Protein AF-A0A016X325-F1 (afdb_monomer_lite)

pLDDT: mean 93.58, std 6.45, range [48.28, 98.25]

Sequence (114 aa):
MGIVPSWGGATYLPSIVGRSSALHLMTTAPILSSDEAMDIGYVDAIYEEDEEFEDLVASMTRNGAGVCKAQKAMLNALARGEDAEHAVVRSVWGGAAQKAALQRQLAAVVNKKK

Secondary structure (DSSP, 8-state):
-----TTTHHHHHHHHH-HHHHHHHHHH-PPPPHHHHHHTTS-S---SSHHHHHHHHHHHHTT-HHHHHHHHHHHHHHTT-HHHHHHHHHHHTT-HHHHHHHHHHHHHHHHTT-

Foldseek 3Di:
DPDFDDPCLLPVVCVQQNDVVSVVCRVVVDDDDPVRCVVSRVDDDDDDDVVVVVVVVCVLQVLHPLVSVLVVQCVVCVVVDDVSNVVSCVSPPVDPSVVVVVVVVVVVVVVVVD

Organism: NCBI:txid53326

Radius of gyration: 20.26 Å; chains: 1; bounding box: 39×66×40 Å

Structure (mmCIF, N/CA/C/O backbone):
data_AF-A0A016X325-F1
#
_entry.id   AF-A0A016X325-F1
#
loop_
_atom_site.group_PDB
_atom_site.id
_atom_site.type_symbol
_atom_site.label_atom_id
_atom_site.label_alt_id
_atom_site.label_comp_id
_atom_site.label_asym_id
_atom_site.label_entity_id
_atom_site.label_seq_id
_atom_site.pdbx_PDB_ins_code
_atom_site.Cartn_x
_atom_site.Cartn_y
_atom_site.Cartn_z
_atom_site.occupancy
_atom_site.B_iso_or_equiv
_atom_site.auth_seq_id
_atom_site.auth_comp_id
_atom_site.auth_asym_id
_atom_site.auth_atom_id
_atom_site.pdbx_PDB_model_num
ATOM 1 N N . MET A 1 1 ? -11.029 22.981 7.612 1.00 80.31 1 MET A N 1
ATOM 2 C CA . MET A 1 1 ? -10.032 23.954 7.101 1.00 80.31 1 MET A CA 1
ATOM 3 C C . MET A 1 1 ? -10.404 24.575 5.748 1.00 80.31 1 MET A C 1
ATOM 5 O O . MET A 1 1 ? -9.653 25.419 5.284 1.00 80.31 1 MET A O 1
ATOM 9 N N . GLY A 1 2 ? -11.535 24.212 5.118 1.00 88.88 2 GLY A N 1
ATOM 10 C CA . GLY A 1 2 ? -11.952 24.835 3.849 1.00 88.88 2 GLY A CA 1
ATOM 11 C C . GLY A 1 2 ? -11.024 24.536 2.664 1.00 88.88 2 GLY A C 1
ATOM 12 O O . GLY A 1 2 ? -10.964 25.318 1.724 1.00 88.88 2 GLY A O 1
ATOM 13 N N . ILE A 1 3 ? -10.282 23.429 2.727 1.00 93.25 3 ILE A N 1
ATOM 14 C CA . ILE A 1 3 ? -9.324 22.982 1.710 1.00 93.25 3 ILE A CA 1
ATOM 15 C C . ILE A 1 3 ? -9.549 21.501 1.404 1.00 93.25 3 ILE A C 1
ATOM 17 O O . ILE A 1 3 ? -10.200 20.798 2.178 1.00 93.25 3 ILE A O 1
ATOM 21 N N . VAL A 1 4 ? -8.965 21.030 0.303 1.00 91.94 4 VAL A N 1
ATOM 22 C CA . VAL A 1 4 ? -8.945 19.615 -0.088 1.00 91.94 4 VAL A CA 1
ATOM 23 C C . VAL A 1 4 ? -7.579 18.978 0.219 1.00 91.94 4 VAL A C 1
ATOM 25 O O . VAL A 1 4 ? -6.566 19.681 0.197 1.00 91.94 4 VAL A O 1
ATOM 28 N N . PRO A 1 5 ? -7.504 17.659 0.474 1.00 90.75 5 PRO A N 1
ATOM 29 C CA . PRO A 1 5 ? -6.230 16.960 0.655 1.00 90.75 5 PRO A CA 1
ATOM 30 C C . PRO A 1 5 ? -5.343 17.034 -0.604 1.00 90.75 5 PRO A C 1
ATOM 32 O O . PRO A 1 5 ? -5.675 16.440 -1.626 1.00 90.75 5 PRO A O 1
ATOM 35 N N . SER A 1 6 ? -4.198 17.727 -0.540 1.00 84.19 6 SER A N 1
ATOM 36 C CA . SER A 1 6 ? -3.316 17.972 -1.702 1.00 84.19 6 SER A CA 1
ATOM 37 C C . SER A 1 6 ? -1.965 17.237 -1.680 1.00 84.19 6 SER A C 1
ATOM 39 O O . SER A 1 6 ? -1.277 17.195 -2.695 1.00 84.19 6 SER A O 1
ATOM 41 N N . TRP A 1 7 ? -1.598 16.578 -0.578 1.00 88.75 7 TRP A N 1
ATOM 42 C CA . TRP A 1 7 ? -0.329 15.838 -0.425 1.00 88.75 7 TRP A CA 1
ATOM 43 C C . TRP A 1 7 ? -0.477 14.349 -0.755 1.00 88.75 7 TRP A C 1
ATOM 45 O O . TRP A 1 7 ? -0.030 13.472 -0.021 1.00 88.75 7 TRP A O 1
ATOM 55 N N . GLY A 1 8 ? -1.199 14.060 -1.836 1.00 88.38 8 GLY A N 1
ATOM 56 C CA . GLY A 1 8 ? -1.526 12.695 -2.247 1.00 88.38 8 GLY A CA 1
ATOM 57 C C . GLY A 1 8 ? -2.719 12.077 -1.516 1.00 88.38 8 GLY A C 1
ATOM 58 O O . GLY A 1 8 ? -3.177 11.027 -1.937 1.00 88.38 8 GLY A O 1
ATOM 59 N N . GLY A 1 9 ? -3.301 12.726 -0.500 1.00 88.06 9 GLY A N 1
ATOM 60 C CA . GLY A 1 9 ? -4.508 12.218 0.173 1.00 88.06 9 GLY A CA 1
ATOM 61 C C . GLY A 1 9 ? -5.676 11.974 -0.793 1.00 88.06 9 GLY A C 1
ATOM 62 O O . GLY A 1 9 ? -6.276 10.905 -0.773 1.00 88.06 9 GLY A O 1
ATOM 63 N N . ALA A 1 10 ? -5.929 12.908 -1.718 1.00 91.12 10 ALA A N 1
ATOM 64 C CA . ALA A 1 10 ? -6.935 12.732 -2.770 1.00 91.12 10 ALA A CA 1
ATOM 65 C C . ALA A 1 10 ? -6.546 11.681 -3.834 1.00 91.12 10 ALA A C 1
ATOM 67 O O . ALA A 1 10 ? -7.410 11.222 -4.576 1.00 91.12 10 ALA A O 1
ATOM 68 N N . THR A 1 11 ? -5.269 11.295 -3.907 1.00 91.62 11 THR A N 1
ATOM 69 C CA . THR A 1 11 ? -4.756 10.275 -4.834 1.00 91.62 11 THR A CA 1
ATOM 70 C C . THR A 1 11 ? -4.821 8.877 -4.220 1.00 91.62 11 THR A C 1
ATOM 72 O O . THR A 1 11 ? -5.299 7.950 -4.864 1.00 91.62 11 THR A O 1
ATOM 75 N N . TYR A 1 12 ? -4.359 8.720 -2.979 1.00 93.44 12 TYR A N 1
ATOM 76 C CA . TYR A 1 12 ? -4.212 7.423 -2.319 1.00 93.44 12 TYR A CA 1
ATOM 77 C C . TYR A 1 12 ? -5.511 6.931 -1.689 1.00 93.44 12 TYR A C 1
ATOM 79 O O . TYR A 1 12 ? -5.816 5.743 -1.770 1.00 93.44 12 TYR A O 1
ATOM 87 N N . LEU A 1 13 ? -6.306 7.824 -1.090 1.00 95.75 13 LEU A N 1
ATOM 88 C CA . LEU A 1 13 ? -7.507 7.410 -0.367 1.00 95.75 13 LEU A CA 1
ATOM 89 C C . LEU A 1 13 ? -8.489 6.624 -1.262 1.00 95.75 13 LEU A C 1
ATOM 91 O O . LEU A 1 13 ? -8.900 5.540 -0.853 1.00 95.75 13 LEU A O 1
ATOM 95 N N . PRO A 1 14 ? -8.801 7.052 -2.506 1.00 96.00 14 PRO A N 1
ATOM 96 C CA . PRO A 1 14 ? -9.668 6.275 -3.393 1.00 96.00 14 PRO A CA 1
ATOM 97 C C . PRO A 1 14 ? -9.109 4.906 -3.795 1.00 96.00 14 PRO A C 1
ATOM 99 O O . PRO A 1 14 ? -9.902 4.014 -4.082 1.00 96.00 14 PRO A O 1
ATOM 102 N N . SER A 1 15 ? -7.781 4.728 -3.843 1.00 94.62 15 SER A N 1
ATOM 103 C CA . SER A 1 15 ? -7.170 3.422 -4.142 1.00 94.62 15 SER A CA 1
ATOM 104 C C . SER A 1 15 ? -7.180 2.460 -2.956 1.00 94.62 15 SER A C 1
ATOM 106 O O . SER A 1 15 ? -7.017 1.265 -3.166 1.00 94.62 15 SER A O 1
ATOM 108 N N . ILE A 1 16 ? -7.366 2.979 -1.738 1.00 96.12 16 ILE A N 1
ATOM 109 C CA . ILE A 1 16 ? -7.408 2.193 -0.501 1.00 96.12 16 ILE A CA 1
ATOM 110 C C . ILE A 1 16 ? -8.858 1.803 -0.192 1.00 96.12 16 ILE A C 1
ATOM 112 O O . ILE A 1 16 ? -9.194 0.628 -0.203 1.00 96.12 16 ILE A O 1
ATOM 116 N N . VAL A 1 17 ? -9.742 2.791 -0.009 1.00 96.81 17 VAL A N 1
ATOM 117 C CA . VAL A 1 17 ? -11.123 2.562 0.473 1.00 96.81 17 VAL A CA 1
ATOM 118 C C . VAL A 1 17 ? -12.183 2.594 -0.637 1.00 96.81 17 VAL A C 1
ATOM 120 O O . VAL A 1 17 ? -13.385 2.523 -0.382 1.00 96.81 17 VAL A O 1
ATOM 123 N N . GLY A 1 18 ? -11.761 2.775 -1.891 1.00 96.75 18 GLY A N 1
ATOM 124 C CA . GLY A 1 18 ? -12.651 2.979 -3.031 1.00 96.75 18 GLY A CA 1
ATOM 125 C C . GLY A 1 18 ? -13.167 4.418 -3.170 1.00 96.75 18 GLY A C 1
ATOM 126 O O . GLY A 1 18 ? -13.225 5.210 -2.226 1.00 96.75 18 GLY A O 1
ATOM 127 N N . ARG A 1 19 ? -13.579 4.784 -4.392 1.00 96.31 19 ARG A N 1
ATOM 128 C CA . ARG A 1 19 ? -13.951 6.170 -4.744 1.00 96.31 19 ARG A CA 1
ATOM 129 C C . ARG A 1 19 ? -15.118 6.727 -3.918 1.00 96.31 19 ARG A C 1
ATOM 131 O O . ARG A 1 19 ? -15.097 7.905 -3.571 1.00 96.31 19 ARG A O 1
ATOM 138 N N . SER A 1 20 ? -16.145 5.916 -3.656 1.00 96.62 20 SER A N 1
ATOM 139 C CA . SER A 1 20 ? -17.352 6.364 -2.943 1.00 96.62 20 SER A CA 1
ATOM 140 C C . SER A 1 20 ? -17.046 6.688 -1.481 1.00 96.62 20 SER A C 1
ATOM 142 O O . SER A 1 20 ? -17.317 7.801 -1.032 1.00 96.62 20 SER A O 1
ATOM 144 N N . SER A 1 21 ? -16.410 5.753 -0.770 1.00 96.50 21 SER A N 1
ATOM 145 C CA . SER A 1 21 ? -16.003 5.935 0.624 1.00 96.50 21 SER A CA 1
ATOM 146 C C . SER A 1 21 ? -15.020 7.094 0.760 1.00 96.50 21 SER A C 1
ATOM 148 O O . SER A 1 21 ? -15.202 7.942 1.624 1.00 96.50 21 SER A O 1
ATOM 150 N N . ALA A 1 22 ? -14.050 7.221 -0.152 1.00 96.69 22 ALA A N 1
ATOM 151 C CA . ALA A 1 22 ? -13.118 8.345 -0.150 1.00 96.69 22 ALA A CA 1
ATOM 152 C C . ALA A 1 22 ? -13.832 9.703 -0.253 1.00 96.69 22 ALA A C 1
ATOM 154 O O . ALA A 1 22 ? -13.522 10.618 0.505 1.00 96.69 22 ALA A O 1
ATOM 155 N N . LEU A 1 23 ? -14.820 9.839 -1.147 1.00 96.44 23 LEU A N 1
ATOM 156 C CA . LEU A 1 23 ? -15.596 11.076 -1.270 1.00 96.44 23 LEU A CA 1
ATOM 157 C C . LEU A 1 23 ? -16.406 11.367 -0.002 1.00 96.44 23 LEU A C 1
ATOM 159 O O . LEU A 1 23 ? -16.449 12.518 0.434 1.00 96.44 23 LEU A O 1
ATOM 163 N N . HIS A 1 24 ? -17.020 10.345 0.598 1.00 96.44 24 HIS A N 1
ATOM 164 C CA . HIS A 1 24 ? -17.708 10.495 1.876 1.00 96.44 24 HIS A CA 1
ATOM 165 C C . HIS A 1 24 ? -16.740 11.012 2.949 1.00 96.44 24 HIS A C 1
ATOM 167 O O . HIS A 1 24 ? -16.942 12.109 3.458 1.00 96.44 24 HIS A O 1
ATOM 173 N N . LEU A 1 25 ? -15.627 10.313 3.189 1.00 96.38 25 LEU A N 1
ATOM 174 C CA . LEU A 1 25 ? -14.623 10.695 4.186 1.00 96.38 25 LEU A CA 1
ATOM 175 C C . LEU A 1 25 ? -14.069 12.111 3.967 1.00 96.38 25 LEU A C 1
ATOM 177 O O . LEU A 1 25 ? -13.938 12.880 4.915 1.00 96.38 25 LEU A O 1
ATOM 181 N N . MET A 1 26 ? -13.766 12.487 2.721 1.00 94.75 26 MET A N 1
ATOM 182 C CA . MET A 1 26 ? -13.214 13.810 2.400 1.00 94.75 26 MET A CA 1
ATOM 183 C C . MET A 1 26 ? -14.218 14.950 2.607 1.00 94.75 26 MET A C 1
ATOM 185 O O . MET A 1 26 ? -13.803 16.083 2.845 1.00 94.75 26 MET A O 1
ATOM 189 N N . THR A 1 27 ? -15.518 14.675 2.477 1.00 95.56 27 THR A N 1
ATOM 190 C CA . THR A 1 27 ? -16.573 15.693 2.599 1.00 95.56 27 THR A CA 1
ATOM 191 C C . THR A 1 27 ? -17.125 15.799 4.016 1.00 95.56 27 THR A C 1
ATOM 193 O O . THR A 1 27 ? -17.489 16.898 4.429 1.00 95.56 27 THR A O 1
ATOM 196 N N . THR A 1 28 ? -17.161 14.695 4.769 1.00 96.19 28 THR A N 1
ATOM 197 C CA . THR A 1 28 ? -17.704 14.653 6.136 1.00 96.19 28 THR A CA 1
ATOM 198 C C . THR A 1 28 ? -16.635 14.745 7.221 1.00 96.19 28 THR A C 1
ATOM 200 O O . THR A 1 28 ? -16.962 15.135 8.338 1.00 96.19 28 THR A O 1
ATOM 203 N N . ALA A 1 29 ? -15.369 14.452 6.896 1.00 95.75 29 ALA A N 1
ATOM 204 C CA . ALA A 1 29 ? -14.235 14.439 7.823 1.00 95.75 29 ALA A CA 1
ATOM 205 C C . ALA A 1 29 ? -14.541 13.724 9.161 1.00 95.75 29 ALA A C 1
ATOM 207 O O . ALA A 1 29 ? -14.345 14.320 10.226 1.00 95.75 29 ALA A O 1
ATOM 208 N N . PRO A 1 30 ? -15.049 12.475 9.133 1.00 96.44 30 PRO A N 1
ATOM 209 C CA . PRO A 1 30 ? -15.439 11.777 10.346 1.00 96.44 30 PRO A CA 1
ATOM 210 C C . PRO A 1 30 ? -14.200 11.312 11.119 1.00 96.44 30 PRO A C 1
ATOM 212 O O . PRO A 1 30 ? -13.123 11.118 10.551 1.00 96.44 30 PRO A O 1
ATOM 215 N N . ILE A 1 31 ? -14.372 11.100 12.421 1.00 97.62 31 ILE A N 1
ATOM 216 C CA . ILE A 1 31 ? -13.421 10.341 13.236 1.00 97.62 31 ILE A CA 1
ATOM 217 C C . ILE A 1 31 ? -13.877 8.885 13.174 1.00 97.62 31 ILE A C 1
ATOM 219 O O . ILE A 1 31 ? -15.024 8.616 13.517 1.00 97.62 31 ILE A O 1
ATOM 223 N N . LEU A 1 32 ? -13.006 7.986 12.715 1.00 97.56 32 LEU A N 1
ATOM 224 C CA . LEU A 1 32 ? -13.304 6.556 12.589 1.00 97.56 32 LEU A CA 1
ATOM 225 C C . LEU A 1 32 ? -12.804 5.788 13.815 1.00 97.56 32 LEU A C 1
ATOM 227 O O . LEU A 1 32 ? -11.717 6.084 14.321 1.00 97.56 32 LEU A O 1
ATOM 231 N N . SER A 1 33 ? -13.561 4.781 14.251 1.00 98.25 33 SER A N 1
ATOM 232 C CA . SER A 1 33 ? -13.036 3.722 15.119 1.00 98.25 33 SER A CA 1
ATOM 233 C C . SER A 1 33 ? -12.094 2.787 14.343 1.00 98.25 33 SER A C 1
ATOM 235 O O . SER A 1 33 ? -12.026 2.826 13.111 1.00 98.25 33 SER A O 1
ATOM 237 N N . SER A 1 34 ? -11.355 1.932 15.058 1.00 97.62 34 SER A N 1
ATOM 238 C CA . SER A 1 34 ? -10.538 0.878 14.442 1.00 97.62 34 SER A CA 1
ATOM 239 C C . SER A 1 34 ? -11.385 -0.057 13.577 1.00 97.62 34 SER A C 1
ATOM 241 O O . SER A 1 34 ? -11.011 -0.334 12.440 1.00 97.62 34 SER A O 1
ATOM 243 N N . ASP A 1 35 ? -12.545 -0.474 14.086 1.00 98.06 35 ASP A N 1
ATOM 244 C CA . ASP A 1 35 ? -13.453 -1.396 13.398 1.00 98.06 35 ASP A CA 1
ATOM 245 C C . ASP A 1 35 ? -14.027 -0.770 12.123 1.00 98.06 35 ASP A C 1
ATOM 247 O O . ASP A 1 35 ? -13.965 -1.368 11.052 1.00 98.06 35 ASP A O 1
ATOM 251 N N . GLU A 1 36 ? -14.490 0.483 12.195 1.00 97.81 36 GLU A N 1
ATOM 252 C CA . GLU A 1 36 ? -14.998 1.206 11.022 1.00 97.81 36 GLU A CA 1
ATOM 253 C C . GLU A 1 36 ? -13.911 1.388 9.956 1.00 97.81 36 GLU A C 1
ATOM 255 O O . GLU A 1 36 ? -14.187 1.301 8.758 1.00 97.81 36 GLU A O 1
ATOM 260 N N . ALA A 1 37 ? -12.667 1.643 10.376 1.00 97.88 37 ALA A N 1
ATOM 261 C CA . ALA A 1 37 ? -11.531 1.761 9.471 1.00 97.88 37 ALA A CA 1
ATOM 262 C C . ALA A 1 37 ? -11.182 0.419 8.804 1.00 97.88 37 ALA A C 1
ATOM 264 O O . ALA A 1 37 ? -10.817 0.409 7.626 1.00 97.88 37 ALA A O 1
ATOM 265 N N . MET A 1 38 ? -11.303 -0.697 9.526 1.00 97.56 38 MET A N 1
ATOM 266 C CA . MET A 1 38 ? -11.095 -2.043 8.988 1.00 97.56 38 MET A CA 1
ATOM 267 C C . MET A 1 38 ? -12.181 -2.403 7.971 1.00 97.56 38 MET A C 1
ATOM 269 O O . MET A 1 38 ? -11.867 -2.845 6.867 1.00 97.56 38 MET A O 1
ATOM 273 N N . ASP A 1 39 ? -13.447 -2.131 8.291 1.00 96.69 39 ASP A N 1
ATOM 274 C CA . ASP A 1 39 ? -14.594 -2.448 7.431 1.00 96.69 39 ASP A CA 1
ATOM 275 C C . ASP A 1 39 ? -14.509 -1.779 6.052 1.00 96.69 39 ASP A C 1
ATOM 277 O O . ASP A 1 39 ? -14.914 -2.352 5.038 1.00 96.69 39 ASP A O 1
ATOM 281 N N . ILE A 1 40 ? -13.956 -0.564 5.992 1.00 96.38 40 ILE A N 1
ATOM 282 C CA . ILE A 1 40 ? -13.757 0.164 4.731 1.00 96.38 40 ILE A CA 1
ATOM 283 C C . ILE A 1 40 ? -12.409 -0.135 4.057 1.00 96.38 40 ILE A C 1
ATOM 285 O O . ILE A 1 40 ? -12.114 0.459 3.017 1.00 96.38 40 ILE A O 1
ATOM 289 N N . GLY A 1 41 ? -11.585 -1.011 4.640 1.00 95.69 41 GLY A N 1
ATOM 290 C CA . GLY A 1 41 ? -10.257 -1.369 4.138 1.00 95.69 41 GLY A CA 1
ATOM 291 C C . GLY A 1 41 ? -9.208 -0.266 4.289 1.00 95.69 41 GLY A C 1
ATOM 292 O O . GLY A 1 41 ? -8.236 -0.234 3.539 1.00 95.69 41 GLY A O 1
ATOM 293 N N . TYR A 1 42 ? -9.407 0.680 5.211 1.00 96.88 42 TYR A N 1
ATOM 294 C CA . TYR A 1 42 ? -8.426 1.731 5.499 1.00 96.88 42 TYR A CA 1
ATOM 295 C C . TYR A 1 42 ? -7.245 1.217 6.331 1.00 96.88 42 TYR A C 1
ATOM 297 O O . TYR A 1 42 ? -6.146 1.764 6.233 1.00 96.88 42 TYR A O 1
ATOM 305 N N . VAL A 1 43 ? -7.467 0.167 7.126 1.00 97.00 43 VAL A N 1
ATOM 306 C CA . VAL A 1 43 ? -6.429 -0.567 7.861 1.00 97.00 43 VAL A CA 1
ATOM 307 C C . VAL A 1 43 ? -6.475 -2.050 7.493 1.00 97.00 43 VAL A C 1
ATOM 309 O O . VAL A 1 43 ? -7.540 -2.575 7.185 1.00 97.00 43 VAL A O 1
ATOM 312 N N . ASP A 1 44 ? -5.320 -2.716 7.528 1.00 95.12 44 ASP A N 1
ATOM 313 C CA . ASP A 1 44 ? -5.183 -4.129 7.140 1.00 95.12 44 ASP A CA 1
ATOM 314 C C . ASP A 1 44 ? -5.297 -5.108 8.326 1.00 95.12 44 ASP A C 1
ATOM 316 O O . ASP A 1 44 ? -5.581 -6.289 8.133 1.00 95.12 44 ASP A O 1
ATOM 320 N N . ALA A 1 45 ? -5.034 -4.641 9.552 1.00 95.75 45 ALA A N 1
ATOM 321 C CA . ALA A 1 45 ? -5.036 -5.448 10.773 1.00 95.75 45 ALA A CA 1
ATOM 322 C C . ALA A 1 45 ? -5.426 -4.595 11.992 1.00 95.75 45 ALA A C 1
ATOM 324 O O . ALA A 1 45 ? -5.058 -3.422 12.074 1.00 95.75 45 ALA A O 1
ATOM 325 N N . ILE A 1 46 ? -6.138 -5.207 12.938 1.00 96.88 46 ILE A N 1
ATOM 326 C CA . ILE A 1 46 ? -6.362 -4.706 14.300 1.00 96.88 46 ILE A CA 1
ATOM 327 C C . ILE A 1 46 ? -5.750 -5.750 15.235 1.00 96.88 46 ILE A C 1
ATOM 329 O O . ILE A 1 46 ? -5.900 -6.946 14.984 1.00 96.88 46 ILE A O 1
ATOM 333 N N . TYR A 1 47 ? -5.044 -5.299 16.263 1.00 96.25 47 TYR A N 1
ATOM 334 C CA . TYR A 1 47 ? -4.392 -6.146 17.255 1.00 96.25 47 TYR A CA 1
ATOM 335 C C . TYR A 1 47 ? -4.569 -5.535 18.646 1.00 96.25 47 TYR A C 1
ATOM 337 O O . TYR A 1 47 ? -4.724 -4.317 18.772 1.00 96.25 47 TYR A O 1
ATOM 345 N N . GLU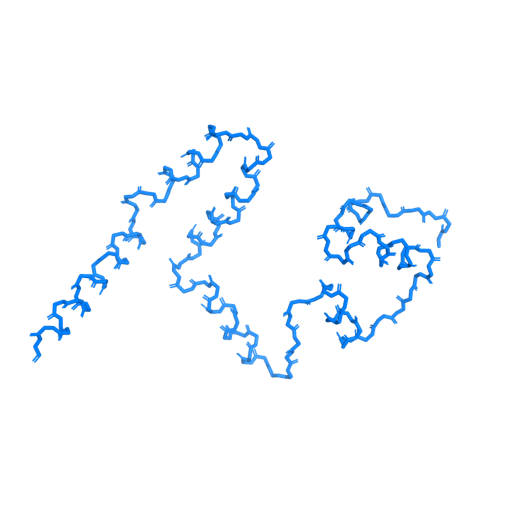 A 1 48 ? -4.550 -6.383 19.669 1.00 95.94 48 GLU A N 1
ATOM 346 C CA . GLU A 1 48 ? -4.703 -5.991 21.076 1.00 95.94 48 GLU A CA 1
ATOM 347 C C . GLU A 1 48 ? -3.358 -6.034 21.812 1.00 95.94 48 GLU A C 1
ATOM 349 O O . GLU A 1 48 ? -3.114 -5.231 22.715 1.00 95.94 48 GLU A O 1
ATOM 354 N N . GLU A 1 49 ? -2.465 -6.943 21.407 1.00 97.31 49 GLU A N 1
ATOM 355 C CA . GLU A 1 49 ? -1.154 -7.135 22.028 1.00 97.31 49 GLU A CA 1
ATOM 356 C C . GLU A 1 49 ? -0.010 -6.818 21.053 1.00 97.31 49 GLU A C 1
ATOM 358 O O . GLU A 1 49 ? -0.059 -7.153 19.869 1.00 97.31 49 GLU A O 1
ATOM 363 N N . ASP A 1 50 ? 1.072 -6.213 21.556 1.00 95.44 50 ASP A N 1
ATOM 364 C CA . ASP A 1 50 ? 2.241 -5.852 20.735 1.00 95.44 50 ASP A CA 1
ATOM 365 C C . ASP A 1 50 ? 2.892 -7.075 20.056 1.00 95.44 50 ASP A C 1
ATOM 367 O O . ASP A 1 50 ? 3.447 -6.958 18.962 1.00 95.44 50 ASP A O 1
ATOM 371 N N . GLU A 1 51 ? 2.806 -8.262 20.667 1.00 97.25 51 GLU A N 1
ATOM 372 C CA . GLU A 1 51 ? 3.345 -9.506 20.100 1.00 97.25 51 GLU A CA 1
ATOM 373 C C . GLU A 1 51 ? 2.641 -9.896 18.790 1.00 97.25 51 GLU A C 1
ATOM 375 O O . GLU A 1 51 ? 3.300 -10.330 17.845 1.00 97.25 51 GLU A O 1
ATOM 380 N N . GLU A 1 52 ? 1.332 -9.648 18.672 1.00 97.12 52 GLU A N 1
ATOM 381 C CA . GLU A 1 52 ? 0.567 -9.917 17.447 1.00 97.12 52 GLU A CA 1
ATOM 382 C C . GLU A 1 52 ? 1.055 -9.044 16.279 1.00 97.12 52 GLU A C 1
ATOM 384 O O . GLU A 1 52 ? 1.150 -9.497 15.131 1.00 97.12 52 GLU A O 1
ATOM 389 N N . PHE A 1 53 ? 1.410 -7.788 16.570 1.00 95.44 53 PHE A N 1
ATOM 390 C CA . PHE A 1 53 ? 1.997 -6.881 15.588 1.00 95.44 53 PHE A CA 1
ATOM 391 C C . PHE A 1 53 ? 3.399 -7.334 15.161 1.00 95.44 53 PHE A C 1
ATOM 393 O O . PHE A 1 53 ? 3.713 -7.336 13.965 1.00 95.44 53 PHE A O 1
ATOM 400 N N . GLU A 1 54 ? 4.237 -7.757 16.108 1.00 96.06 54 GLU A N 1
ATOM 401 C CA . GLU A 1 54 ? 5.576 -8.271 15.805 1.00 96.06 54 GLU A CA 1
ATOM 402 C C . GLU A 1 54 ? 5.518 -9.544 14.949 1.00 96.06 54 GLU A C 1
ATOM 404 O O . GLU A 1 54 ? 6.261 -9.666 13.970 1.00 96.06 54 GLU A O 1
ATOM 409 N N . ASP A 1 55 ? 4.580 -10.450 15.227 1.00 95.81 55 ASP A N 1
ATOM 410 C CA . ASP A 1 55 ? 4.344 -11.646 14.416 1.00 95.81 55 ASP A CA 1
ATOM 411 C C . ASP A 1 55 ? 3.892 -11.300 12.990 1.00 95.81 55 ASP A C 1
ATOM 413 O O . ASP A 1 55 ? 4.381 -11.886 12.009 1.00 95.81 55 ASP A O 1
ATOM 417 N N . LEU A 1 56 ? 3.015 -10.301 12.836 1.00 94.69 56 LEU A N 1
ATOM 418 C CA . LEU A 1 56 ? 2.608 -9.792 11.527 1.00 94.69 56 LEU A CA 1
ATOM 419 C C . LEU A 1 56 ? 3.822 -9.271 10.743 1.00 94.69 56 LEU A C 1
ATOM 421 O O . LEU A 1 56 ? 4.048 -9.687 9.598 1.00 94.69 56 LEU A O 1
ATOM 425 N N . VAL A 1 57 ? 4.654 -8.424 11.354 1.00 93.44 57 VAL A N 1
ATOM 426 C CA . VAL A 1 57 ? 5.868 -7.879 10.724 1.00 93.44 57 VAL A CA 1
ATOM 427 C C . VAL A 1 57 ? 6.878 -8.989 10.405 1.00 93.44 57 VAL A C 1
ATOM 429 O O . VAL A 1 57 ? 7.469 -9.008 9.312 1.00 93.44 57 VAL A O 1
ATOM 432 N N . ALA A 1 58 ? 7.060 -9.956 11.304 1.00 94.19 58 ALA A N 1
ATOM 433 C CA . ALA A 1 58 ? 7.930 -11.110 11.100 1.00 94.19 58 ALA A CA 1
ATOM 434 C C . ALA A 1 58 ? 7.463 -11.964 9.910 1.00 94.19 58 ALA A C 1
ATOM 436 O O . ALA A 1 58 ? 8.280 -12.398 9.087 1.00 94.19 58 ALA A O 1
ATOM 437 N N . SER A 1 59 ? 6.149 -12.146 9.746 1.00 93.69 59 SER A N 1
ATOM 438 C CA . SER A 1 59 ? 5.572 -12.885 8.619 1.00 93.69 59 SER A CA 1
ATOM 439 C C . SER A 1 59 ? 5.904 -12.231 7.269 1.00 93.69 59 SER A C 1
ATOM 441 O O . SER A 1 59 ? 6.323 -12.921 6.329 1.00 93.69 59 SER A O 1
ATOM 443 N N . MET A 1 60 ? 5.824 -10.897 7.193 1.00 91.69 60 MET A N 1
ATOM 444 C CA . MET A 1 60 ? 6.132 -10.117 5.992 1.00 91.69 60 MET A CA 1
ATOM 445 C C . MET A 1 60 ? 7.631 -10.118 5.681 1.00 91.69 60 MET A C 1
ATOM 447 O O . MET A 1 60 ? 8.029 -10.081 4.514 1.00 91.69 60 MET A O 1
ATOM 451 N N . THR A 1 61 ? 8.475 -10.184 6.715 1.00 92.88 61 THR A N 1
ATOM 452 C CA . THR A 1 61 ? 9.936 -10.066 6.603 1.00 92.88 61 THR A CA 1
ATOM 453 C C . THR A 1 61 ? 10.693 -11.394 6.587 1.00 92.88 61 THR A C 1
ATOM 455 O O . THR A 1 61 ? 11.911 -11.401 6.391 1.00 92.88 61 THR A O 1
ATOM 458 N N . ARG A 1 62 ? 9.991 -12.535 6.664 1.00 90.81 62 ARG A N 1
ATOM 459 C CA . ARG A 1 62 ? 10.571 -13.892 6.769 1.00 90.81 62 ARG A CA 1
ATOM 460 C C . ARG A 1 62 ? 11.597 -14.274 5.695 1.00 90.81 62 ARG A C 1
ATOM 462 O O . ARG A 1 62 ? 12.447 -15.136 5.917 1.00 90.81 62 ARG A O 1
ATOM 469 N N . ASN A 1 63 ? 11.510 -13.667 4.512 1.00 89.31 63 ASN A N 1
ATOM 470 C CA . ASN A 1 63 ? 12.420 -13.922 3.388 1.00 89.31 63 ASN A CA 1
ATOM 471 C C . ASN A 1 63 ? 13.626 -12.964 3.358 1.00 89.31 63 ASN A C 1
ATOM 473 O O . ASN A 1 63 ? 14.449 -13.025 2.444 1.00 89.31 63 ASN A O 1
ATOM 477 N N . GLY A 1 64 ? 13.744 -12.103 4.368 1.00 90.38 64 GLY A N 1
ATOM 478 C CA . GLY A 1 64 ? 14.760 -11.073 4.504 1.00 90.38 64 GLY A CA 1
ATOM 479 C C . GLY A 1 64 ? 14.301 -9.724 3.951 1.00 90.38 64 GLY A C 1
ATOM 480 O O . GLY A 1 64 ? 13.698 -9.636 2.880 1.00 90.38 64 GLY A O 1
ATOM 481 N N . ALA A 1 65 ? 14.673 -8.646 4.648 1.00 89.31 65 ALA A N 1
ATOM 482 C CA . ALA A 1 65 ? 14.268 -7.276 4.321 1.00 89.31 65 ALA A CA 1
ATOM 483 C C . ALA A 1 65 ? 14.611 -6.842 2.881 1.00 89.31 65 ALA A C 1
ATOM 485 O O . ALA A 1 65 ? 13.910 -6.015 2.303 1.00 89.31 65 ALA A O 1
ATOM 486 N N . GLY A 1 66 ? 15.673 -7.395 2.279 1.00 91.44 66 GLY A N 1
ATOM 487 C CA . GLY A 1 66 ? 16.021 -7.134 0.877 1.00 91.44 66 GLY A CA 1
ATOM 488 C C . GLY A 1 66 ? 14.951 -7.619 -0.106 1.00 91.44 66 GLY A C 1
ATOM 489 O O . GLY A 1 66 ? 14.619 -6.907 -1.050 1.00 91.44 66 GLY A O 1
ATOM 490 N N . VAL A 1 67 ? 14.355 -8.786 0.154 1.00 93.62 67 VAL A N 1
ATOM 491 C CA . VAL A 1 67 ? 13.270 -9.337 -0.669 1.00 93.62 67 VAL A CA 1
ATOM 492 C C . VAL A 1 67 ? 11.997 -8.511 -0.488 1.00 93.62 67 VAL A C 1
ATOM 494 O O . VAL A 1 67 ? 11.368 -8.160 -1.480 1.00 93.62 67 VAL A O 1
ATO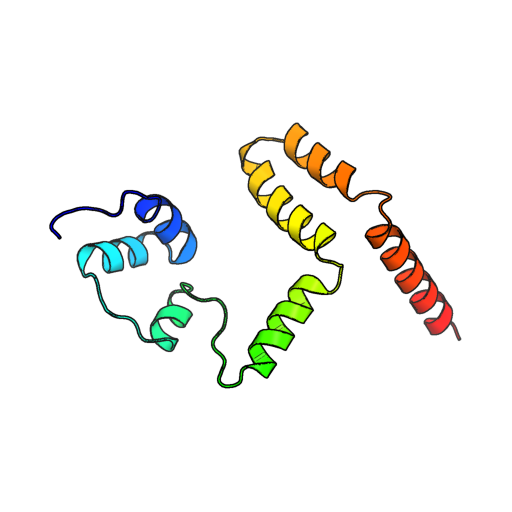M 497 N N . CYS A 1 68 ? 11.668 -8.103 0.740 1.00 94.31 68 CYS A N 1
ATOM 498 C CA . CYS A 1 68 ? 10.508 -7.243 1.013 1.00 94.31 68 CYS A CA 1
ATOM 499 C C . CYS A 1 68 ? 10.614 -5.892 0.292 1.00 94.31 68 CYS A C 1
ATOM 501 O O . CYS A 1 68 ? 9.661 -5.419 -0.327 1.00 94.31 68 CYS A O 1
ATOM 503 N N . LYS A 1 69 ? 11.808 -5.282 0.310 1.00 94.38 69 LYS A N 1
ATOM 504 C CA . LYS A 1 69 ? 12.090 -4.051 -0.443 1.00 94.38 69 LYS A CA 1
ATOM 505 C C . LYS A 1 69 ? 11.905 -4.258 -1.945 1.00 94.38 69 LYS A C 1
ATOM 507 O O . LYS A 1 69 ? 11.318 -3.399 -2.596 1.00 94.38 69 LYS A O 1
ATOM 512 N N . ALA A 1 70 ? 12.363 -5.387 -2.484 1.00 96.00 70 ALA A N 1
ATOM 513 C CA . ALA A 1 70 ? 12.181 -5.716 -3.894 1.00 96.00 70 ALA A CA 1
ATOM 514 C C . ALA A 1 70 ? 10.707 -5.959 -4.259 1.00 96.00 70 ALA A C 1
ATOM 516 O O . ALA A 1 70 ? 10.266 -5.491 -5.302 1.00 96.00 70 ALA A O 1
ATOM 517 N N . GLN A 1 71 ? 9.918 -6.604 -3.393 1.00 95.75 71 GLN A N 1
ATOM 518 C CA . GLN A 1 71 ? 8.471 -6.769 -3.593 1.00 95.75 71 GLN A CA 1
ATOM 519 C C . GLN A 1 71 ? 7.761 -5.412 -3.684 1.00 95.75 71 GLN A C 1
ATOM 521 O O . GLN A 1 71 ? 7.004 -5.172 -4.622 1.00 95.75 71 GLN A O 1
ATOM 526 N N . LYS A 1 72 ? 8.073 -4.478 -2.775 1.00 95.75 72 LYS A N 1
ATOM 527 C CA . LYS A 1 72 ? 7.570 -3.098 -2.860 1.00 95.75 72 LYS A CA 1
ATOM 528 C C . LYS A 1 72 ? 8.052 -2.387 -4.129 1.00 95.75 72 LYS A C 1
ATOM 530 O O . LYS A 1 72 ? 7.281 -1.682 -4.775 1.00 95.75 72 LYS A O 1
ATOM 535 N N . ALA A 1 73 ? 9.323 -2.557 -4.492 1.00 96.94 73 ALA A N 1
ATOM 536 C CA . ALA A 1 73 ? 9.886 -1.962 -5.701 1.00 96.94 73 ALA A CA 1
ATOM 537 C C . ALA A 1 73 ? 9.198 -2.476 -6.973 1.00 96.94 73 ALA A C 1
ATOM 539 O O . ALA A 1 73 ? 8.995 -1.687 -7.891 1.00 96.94 73 ALA A O 1
ATOM 540 N N . MET A 1 74 ? 8.793 -3.750 -7.003 1.00 97.44 74 MET A N 1
ATOM 541 C CA . MET A 1 74 ? 8.051 -4.340 -8.115 1.00 97.44 74 MET A CA 1
ATOM 542 C C . MET A 1 74 ? 6.717 -3.624 -8.336 1.00 97.44 74 MET A C 1
ATOM 544 O O . MET A 1 74 ? 6.452 -3.182 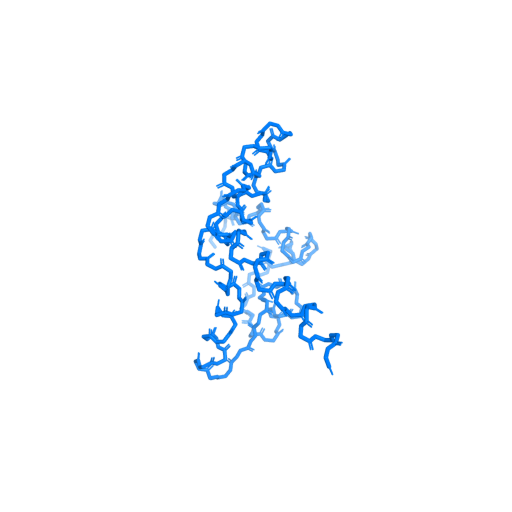-9.447 1.00 97.44 74 MET A O 1
ATOM 548 N N . LEU A 1 75 ? 5.923 -3.409 -7.279 1.00 95.81 75 LEU A N 1
ATOM 549 C CA . LEU A 1 75 ? 4.648 -2.682 -7.391 1.00 95.81 75 LEU A CA 1
ATOM 550 C C . LEU A 1 75 ? 4.833 -1.270 -7.968 1.00 95.81 75 LEU A C 1
ATOM 552 O O . LEU A 1 75 ? 4.066 -0.837 -8.823 1.00 95.81 75 LEU A O 1
ATOM 556 N N . ASN A 1 76 ? 5.891 -0.570 -7.553 1.00 95.12 76 ASN A N 1
ATOM 557 C CA . ASN A 1 76 ? 6.218 0.754 -8.088 1.00 95.12 76 ASN A CA 1
ATOM 558 C C . ASN A 1 76 ? 6.733 0.713 -9.538 1.00 95.12 76 ASN A C 1
ATOM 560 O O . ASN A 1 76 ? 6.630 1.713 -10.252 1.00 95.12 76 ASN A O 1
ATOM 564 N N . ALA A 1 77 ? 7.334 -0.402 -9.957 1.00 97.25 77 ALA A N 1
ATOM 565 C CA . ALA A 1 77 ? 7.861 -0.584 -11.303 1.00 97.25 77 ALA A CA 1
ATOM 566 C C . ALA A 1 77 ? 6.752 -0.805 -12.340 1.00 97.25 77 ALA A C 1
ATOM 568 O O . ALA A 1 77 ? 6.926 -0.362 -13.471 1.00 97.25 77 ALA A O 1
ATOM 569 N N . LEU A 1 78 ? 5.599 -1.363 -11.946 1.00 95.06 78 LEU A N 1
ATOM 570 C CA . LEU A 1 78 ? 4.449 -1.586 -12.840 1.00 95.06 78 LEU A CA 1
ATOM 571 C C . LEU A 1 78 ? 4.005 -0.303 -13.560 1.00 95.06 78 LEU A C 1
ATOM 573 O O . LEU A 1 78 ? 3.680 -0.312 -14.742 1.00 95.06 78 LEU A O 1
ATOM 577 N N . ALA A 1 79 ? 4.045 0.838 -12.868 1.00 93.44 79 ALA A N 1
ATOM 578 C CA . ALA A 1 79 ? 3.698 2.135 -13.453 1.00 93.44 79 ALA A CA 1
ATOM 579 C C . ALA A 1 79 ? 4.771 2.696 -14.413 1.00 93.44 79 ALA A C 1
ATOM 581 O O . ALA A 1 79 ? 4.554 3.728 -15.044 1.00 93.44 79 ALA A O 1
ATOM 582 N N . ARG A 1 80 ? 5.949 2.065 -14.486 1.00 94.69 80 ARG A N 1
ATOM 583 C CA . ARG A 1 80 ? 7.128 2.517 -15.245 1.00 94.69 80 ARG A CA 1
ATOM 584 C C . ARG A 1 80 ? 7.460 1.613 -16.436 1.00 94.69 80 ARG A C 1
ATOM 586 O O . ARG A 1 80 ? 8.284 2.009 -17.256 1.00 94.69 80 ARG A O 1
ATOM 593 N N . GLY A 1 81 ? 6.817 0.451 -16.538 1.00 95.69 81 GLY A N 1
ATOM 594 C CA . GLY A 1 81 ? 6.953 -0.487 -17.650 1.00 95.69 81 GLY A CA 1
ATOM 595 C C . GLY A 1 81 ? 8.007 -1.579 -17.447 1.00 95.69 81 GLY A C 1
ATOM 596 O O . GLY A 1 81 ? 8.741 -1.614 -16.456 1.00 95.69 81 GLY A O 1
ATOM 597 N N . GLU A 1 82 ? 8.082 -2.462 -18.443 1.00 96.81 82 GLU A N 1
ATOM 598 C CA . GLU A 1 82 ? 8.775 -3.757 -18.398 1.00 96.81 82 GLU A CA 1
ATOM 599 C C . GLU A 1 82 ? 10.262 -3.662 -18.012 1.00 96.81 82 GLU A C 1
ATOM 601 O O . GLU A 1 82 ? 10.755 -4.461 -17.216 1.00 96.81 82 GLU A O 1
ATOM 606 N N . ASP A 1 83 ? 10.985 -2.647 -18.493 1.00 97.25 83 ASP A N 1
ATOM 607 C CA . ASP A 1 83 ? 12.403 -2.463 -18.156 1.00 97.25 83 ASP A CA 1
ATOM 608 C C . ASP A 1 83 ? 12.629 -2.242 -16.653 1.00 97.25 83 ASP A C 1
ATOM 610 O O . ASP A 1 83 ? 13.588 -2.768 -16.073 1.00 97.25 83 ASP A O 1
ATOM 614 N N . ALA A 1 84 ? 11.740 -1.489 -15.998 1.00 97.31 84 ALA A N 1
ATOM 615 C CA . ALA A 1 84 ? 11.814 -1.255 -14.561 1.00 97.31 84 ALA A CA 1
ATOM 616 C C . ALA A 1 84 ? 11.492 -2.535 -13.778 1.00 97.31 84 ALA A C 1
ATOM 618 O O . ALA A 1 84 ? 12.163 -2.836 -12.788 1.00 97.31 84 ALA A O 1
ATOM 619 N N . GLU A 1 85 ? 10.509 -3.312 -14.234 1.00 97.56 85 GLU A N 1
ATOM 620 C CA . GLU A 1 85 ? 10.148 -4.599 -13.634 1.00 97.56 85 GLU A CA 1
ATOM 621 C C . GLU A 1 85 ? 11.314 -5.591 -13.734 1.00 97.56 85 GLU A C 1
ATOM 623 O O . GLU A 1 85 ? 11.748 -6.171 -12.733 1.00 97.56 85 GLU A O 1
ATOM 628 N N . HIS A 1 86 ? 11.914 -5.712 -14.921 1.00 97.69 86 HIS A N 1
ATOM 629 C CA . HIS A 1 86 ? 13.091 -6.542 -15.158 1.00 97.69 86 HIS A CA 1
ATOM 630 C C . HIS A 1 86 ? 14.285 -6.132 -14.297 1.00 97.69 86 HIS A C 1
ATOM 632 O O . HIS A 1 86 ? 15.003 -7.003 -13.795 1.00 97.69 86 HIS A O 1
ATOM 638 N N . ALA A 1 87 ? 14.506 -4.833 -14.083 1.00 96.88 87 ALA A N 1
ATOM 639 C CA . ALA A 1 87 ? 15.554 -4.358 -13.185 1.00 96.88 87 ALA A CA 1
ATOM 640 C C . ALA A 1 87 ? 15.340 -4.850 -11.742 1.00 96.88 87 ALA A C 1
ATOM 642 O O . ALA A 1 87 ? 16.292 -5.305 -11.100 1.00 96.88 87 ALA A O 1
ATOM 643 N N . VAL A 1 88 ? 14.096 -4.837 -11.250 1.00 97.19 88 VAL A N 1
ATOM 644 C CA . VAL A 1 88 ? 13.764 -5.370 -9.921 1.00 97.19 88 VAL A CA 1
ATOM 645 C C . VAL A 1 88 ? 14.016 -6.875 -9.864 1.00 97.19 88 VAL A C 1
ATOM 647 O O . VAL A 1 88 ? 14.695 -7.331 -8.942 1.00 97.19 88 VAL A O 1
ATOM 650 N N . VAL A 1 89 ? 13.561 -7.651 -10.855 1.00 96.12 89 VAL A N 1
ATOM 651 C CA . VAL A 1 89 ? 13.812 -9.106 -10.894 1.00 96.12 89 VAL A CA 1
ATOM 652 C C . VAL A 1 89 ? 15.309 -9.404 -10.871 1.00 96.12 89 VAL A C 1
ATOM 654 O O . VAL A 1 89 ? 15.766 -10.194 -10.045 1.00 96.12 89 VAL A O 1
ATOM 657 N N . ARG A 1 90 ? 16.095 -8.731 -11.719 1.00 96.00 90 ARG A N 1
ATOM 6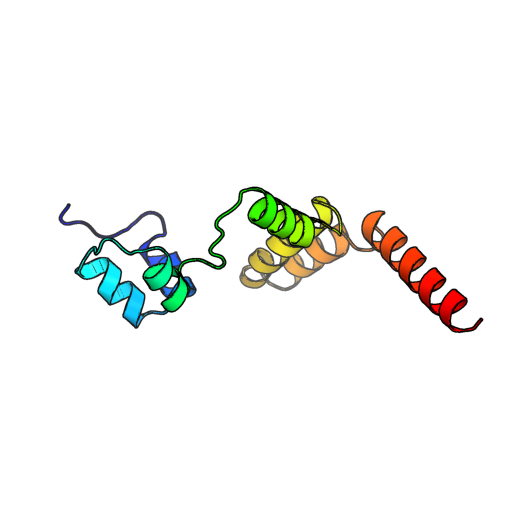58 C CA . ARG A 1 90 ? 17.556 -8.899 -11.785 1.00 96.00 90 ARG A CA 1
ATOM 659 C C . ARG A 1 90 ? 18.245 -8.605 -10.452 1.00 96.00 90 ARG A C 1
ATOM 661 O O . ARG A 1 90 ? 19.269 -9.216 -10.169 1.00 96.00 90 ARG A O 1
ATOM 668 N N . SER A 1 91 ? 17.691 -7.713 -9.629 1.00 94.44 91 SER A N 1
ATOM 669 C CA . SER A 1 91 ? 18.273 -7.368 -8.325 1.00 94.44 91 SER A CA 1
ATOM 670 C C . SER A 1 91 ? 18.171 -8.489 -7.281 1.00 94.44 91 SER A C 1
ATOM 672 O O . SER A 1 91 ? 19.001 -8.560 -6.375 1.00 94.44 91 SER A O 1
ATOM 674 N N . VAL A 1 92 ? 17.178 -9.379 -7.399 1.00 94.81 92 VAL A N 1
ATOM 675 C CA . VAL A 1 92 ? 16.950 -10.482 -6.446 1.00 94.81 92 VAL A CA 1
ATOM 676 C C . VAL A 1 92 ? 17.285 -11.854 -7.020 1.00 94.81 92 VAL A C 1
ATOM 678 O O . VAL A 1 92 ? 17.611 -12.777 -6.266 1.00 94.81 92 VAL A O 1
ATOM 681 N N . TRP A 1 93 ? 17.222 -12.002 -8.343 1.00 94.44 93 TRP A N 1
ATOM 682 C CA . TRP A 1 93 ? 17.483 -13.259 -9.029 1.00 94.44 93 TRP A CA 1
ATOM 683 C C . TRP A 1 93 ? 18.961 -13.651 -8.932 1.00 94.44 93 TRP A C 1
ATOM 685 O O . TRP A 1 93 ? 19.863 -12.856 -9.170 1.00 94.44 93 TRP A O 1
ATOM 695 N N . GLY A 1 94 ? 19.227 -14.894 -8.548 1.00 93.56 94 GLY A N 1
ATOM 696 C CA . GLY A 1 94 ? 20.556 -15.410 -8.227 1.00 93.56 94 GLY A CA 1
ATOM 697 C C . GLY A 1 94 ? 21.120 -14.929 -6.882 1.00 93.56 94 GLY A C 1
ATOM 698 O O . GLY A 1 94 ? 22.232 -15.331 -6.516 1.00 93.56 94 GLY A O 1
ATOM 699 N N . GLY A 1 95 ? 20.376 -14.106 -6.136 1.00 92.25 95 GLY A N 1
ATOM 700 C CA . GLY A 1 95 ? 20.784 -13.567 -4.842 1.00 92.25 95 GLY A CA 1
ATOM 701 C C . GLY A 1 95 ? 20.848 -14.620 -3.730 1.00 92.25 95 GLY A C 1
ATOM 702 O O . GLY A 1 95 ? 20.301 -15.722 -3.841 1.00 92.25 95 GLY A O 1
ATOM 703 N N . ALA A 1 96 ? 21.506 -14.270 -2.621 1.00 91.56 96 ALA A N 1
ATOM 704 C CA . ALA A 1 96 ? 21.686 -15.167 -1.475 1.00 91.56 96 ALA A CA 1
ATOM 705 C C . ALA A 1 96 ? 20.347 -15.660 -0.896 1.00 91.56 96 ALA A C 1
ATOM 707 O O . ALA A 1 96 ? 20.199 -16.848 -0.619 1.00 91.56 96 ALA A O 1
ATOM 708 N N . ALA A 1 97 ? 19.352 -14.771 -0.790 1.00 91.56 97 ALA A N 1
ATOM 709 C CA . ALA A 1 97 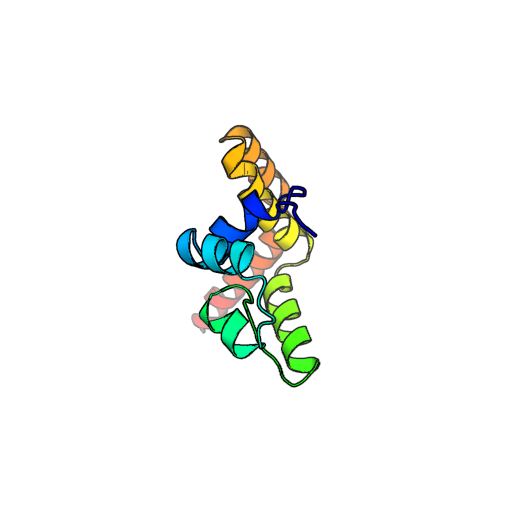? 18.023 -15.115 -0.288 1.00 91.56 97 ALA A CA 1
ATOM 710 C C . ALA A 1 97 ? 17.309 -16.147 -1.181 1.00 91.56 97 ALA A C 1
ATOM 712 O O . ALA A 1 97 ? 16.784 -17.137 -0.673 1.00 91.56 97 ALA A O 1
ATOM 713 N N . GLN A 1 98 ? 17.348 -15.973 -2.510 1.00 94.56 98 GLN A N 1
ATOM 714 C CA . GLN A 1 98 ? 16.741 -16.929 -3.443 1.00 94.56 98 GLN A CA 1
ATOM 715 C C . GLN A 1 98 ? 17.446 -18.289 -3.381 1.00 94.56 98 GLN A C 1
ATOM 717 O O . GLN A 1 98 ? 16.787 -19.324 -3.293 1.00 94.56 98 GLN A O 1
ATOM 722 N N . LYS A 1 99 ? 18.784 -18.301 -3.380 1.00 94.12 99 LYS A N 1
ATOM 723 C CA . LYS A 1 99 ? 19.573 -19.538 -3.274 1.00 94.12 99 LYS A CA 1
ATOM 724 C C . LYS A 1 99 ? 19.272 -20.293 -1.978 1.00 94.12 99 LYS A C 1
ATOM 726 O O . LYS A 1 99 ? 19.049 -21.501 -2.023 1.00 94.12 99 LYS A O 1
ATOM 731 N N . ALA A 1 100 ? 19.192 -19.589 -0.849 1.00 92.00 100 ALA A N 1
ATOM 732 C CA . ALA A 1 100 ? 18.824 -20.184 0.433 1.00 92.00 100 ALA A CA 1
ATOM 733 C C . ALA A 1 100 ? 17.396 -20.760 0.412 1.00 92.00 100 ALA A C 1
ATOM 735 O O . ALA A 1 100 ? 17.169 -21.862 0.911 1.00 92.00 100 ALA A O 1
ATOM 736 N N . ALA A 1 101 ? 16.437 -20.057 -0.198 1.00 91.69 101 ALA A N 1
ATOM 737 C CA . ALA A 1 101 ? 15.071 -20.555 -0.352 1.00 91.69 101 ALA A CA 1
ATOM 738 C C . ALA A 1 101 ? 15.015 -21.840 -1.199 1.00 91.69 101 ALA A C 1
ATOM 740 O O . ALA A 1 101 ? 14.383 -22.814 -0.787 1.00 91.69 101 ALA A O 1
ATOM 741 N N . LEU A 1 102 ? 15.736 -21.882 -2.325 1.00 94.31 102 LEU A N 1
ATOM 742 C CA . LEU A 1 102 ? 15.837 -23.072 -3.178 1.00 94.31 102 LEU A CA 1
ATOM 743 C C . LEU A 1 102 ? 16.448 -24.262 -2.429 1.00 94.31 102 LEU A C 1
ATOM 745 O O . LEU A 1 102 ? 15.922 -25.370 -2.502 1.00 94.31 102 LEU A O 1
ATOM 749 N N . GLN A 1 103 ? 17.515 -24.040 -1.657 1.00 94.62 103 GLN A N 1
ATOM 750 C CA . GLN A 1 103 ? 18.133 -25.087 -0.837 1.00 94.62 103 GLN A CA 1
ATOM 751 C C . GLN A 1 103 ? 17.158 -25.665 0.198 1.00 94.62 103 GLN A C 1
ATOM 753 O O . GLN A 1 103 ? 17.069 -26.885 0.334 1.00 94.62 103 GLN A O 1
ATOM 758 N N . ARG A 1 104 ? 16.382 -24.814 0.887 1.00 91.81 104 ARG A N 1
ATOM 759 C CA . ARG A 1 104 ? 15.349 -25.261 1.841 1.00 91.81 104 ARG A CA 1
ATOM 760 C C . ARG A 1 104 ? 14.274 -26.107 1.157 1.00 91.81 104 ARG A C 1
ATOM 762 O O . ARG A 1 104 ? 13.901 -27.154 1.679 1.00 91.81 104 ARG A O 1
ATOM 769 N N . GLN A 1 105 ? 13.795 -25.676 -0.011 1.00 92.25 105 GLN A N 1
ATOM 770 C CA . GLN A 1 105 ? 12.791 -26.419 -0.779 1.00 92.25 105 GLN A CA 1
ATOM 771 C C . GLN A 1 105 ? 13.320 -27.781 -1.245 1.00 92.25 105 GLN A C 1
ATOM 773 O O . GLN A 1 105 ? 12.638 -28.790 -1.071 1.00 92.25 105 GLN A O 1
ATOM 778 N N . LEU A 1 106 ? 14.547 -27.829 -1.771 1.00 94.38 106 LEU A N 1
ATOM 779 C CA . LEU A 1 106 ? 15.197 -29.077 -2.179 1.00 94.38 106 LEU A CA 1
ATOM 780 C C . LEU A 1 106 ? 15.333 -30.051 -1.000 1.00 94.38 106 LEU A C 1
ATOM 782 O O . LEU A 1 106 ? 14.953 -31.214 -1.125 1.00 94.38 106 LEU A O 1
ATOM 786 N N . ALA A 1 107 ? 15.799 -29.575 0.158 1.00 93.44 107 ALA A N 1
ATOM 787 C CA . ALA A 1 107 ? 15.916 -30.394 1.365 1.00 93.44 107 ALA A CA 1
ATOM 788 C C . ALA A 1 107 ? 14.557 -30.948 1.831 1.00 93.44 107 ALA A C 1
ATOM 790 O O . ALA A 1 107 ? 14.450 -32.126 2.172 1.00 93.44 107 ALA A O 1
ATOM 791 N N . ALA A 1 108 ? 13.500 -30.130 1.792 1.00 92.31 108 ALA A N 1
ATOM 792 C CA . ALA A 1 108 ? 12.152 -30.556 2.163 1.00 92.31 108 ALA A CA 1
ATOM 793 C C . ALA A 1 108 ? 11.605 -31.658 1.236 1.00 92.31 108 ALA A C 1
ATOM 795 O O . ALA A 1 108 ? 10.988 -32.613 1.710 1.00 92.31 108 ALA A O 1
ATOM 796 N N . VAL A 1 109 ? 11.853 -31.560 -0.075 1.00 93.06 109 VAL A N 1
ATOM 797 C CA . VAL A 1 109 ? 11.440 -32.584 -1.052 1.00 93.06 109 VAL A CA 1
ATOM 798 C C . VAL A 1 109 ? 12.198 -33.894 -0.841 1.00 93.06 109 VAL A C 1
ATOM 800 O O . VAL A 1 109 ? 11.591 -34.962 -0.899 1.00 93.06 109 VAL A O 1
ATOM 803 N N . VAL A 1 110 ? 13.505 -33.828 -0.573 1.00 92.44 110 VAL A N 1
ATOM 804 C CA . VAL A 1 110 ? 14.324 -35.018 -0.289 1.00 92.44 110 VAL A CA 1
ATOM 805 C C . VAL A 1 110 ? 13.848 -35.719 0.985 1.00 92.44 110 VAL A C 1
ATOM 807 O O . VAL A 1 110 ? 13.700 -36.938 0.986 1.00 92.44 110 VAL A O 1
ATOM 810 N N . ASN A 1 111 ? 13.545 -34.963 2.042 1.00 86.00 111 ASN A N 1
ATOM 811 C CA . ASN A 1 111 ? 13.104 -35.530 3.317 1.00 86.00 111 ASN A CA 1
ATOM 812 C C . ASN A 1 111 ? 11.684 -36.110 3.272 1.00 86.00 111 ASN A C 1
ATOM 814 O O . ASN A 1 111 ? 11.424 -37.067 3.983 1.00 86.00 111 ASN A O 1
ATOM 818 N N . LYS A 1 112 ? 10.786 -35.602 2.415 1.00 75.69 112 LYS A N 1
ATOM 819 C CA . LYS A 1 112 ? 9.448 -36.194 2.201 1.00 75.69 112 LYS A CA 1
ATOM 820 C C . LYS A 1 112 ? 9.462 -37.551 1.483 1.00 75.69 112 LYS A C 1
ATOM 822 O O . LYS A 1 112 ? 8.431 -38.213 1.445 1.00 75.69 112 LYS A O 1
ATOM 827 N N . LYS A 1 113 ? 10.579 -37.930 0.849 1.00 58.22 113 LYS A N 1
ATOM 828 C CA . LYS A 1 113 ? 10.743 -39.228 0.169 1.00 58.22 113 LYS A CA 1
ATOM 829 C C . LYS A 1 113 ? 11.322 -40.326 1.075 1.00 58.22 113 LYS A C 1
ATOM 831 O O . LYS A 1 113 ? 11.470 -41.449 0.597 1.00 58.22 113 LYS A O 1
ATOM 836 N N . LYS A 1 114 ? 11.680 -40.007 2.322 1.00 48.28 114 LYS A N 1
ATOM 837 C CA . LYS A 1 114 ? 12.021 -40.978 3.371 1.00 48.28 114 LYS A CA 1
ATOM 838 C C . LYS A 1 114 ? 10.811 -41.208 4.262 1.00 48.2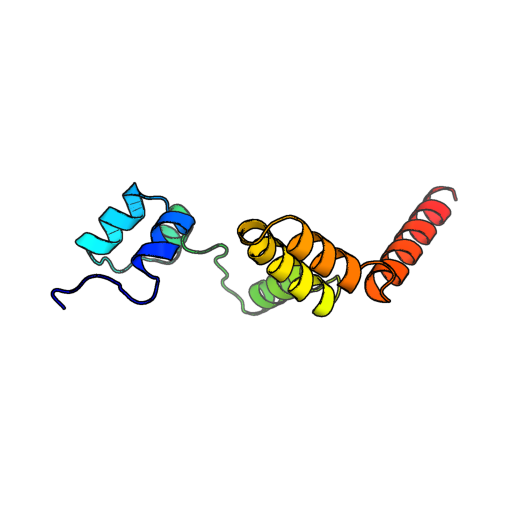8 114 LYS A C 1
ATOM 840 O O . LYS A 1 114 ? 10.679 -42.356 4.728 1.00 48.28 114 LYS A O 1
#

InterPro domains:
  IPR029045 ClpP/crotonase-like domain superfamily [SSF52096] (1-114)